Protein AF-M5U749-F1 (afdb_monomer)

Solvent-accessible surface area (backbone atoms only — not comparable to full-atom values): 9219 Å² total; per-residue (Å²): 140,60,68,69,58,54,52,49,47,54,60,32,38,41,70,90,40,68,67,60,48,49,51,49,25,51,52,34,41,76,72,30,24,41,26,90,77,41,44,59,33,63,37,38,69,20,28,34,32,87,98,60,47,38,35,30,32,38,33,34,35,42,29,37,60,34,78,84,53,77,71,76,85,77,83,82,85,84,81,84,90,79,92,82,87,85,83,88,79,76,90,73,75,74,81,78,63,81,80,78,81,87,50,72,46,66,33,32,32,41,37,42,39,31,66,86,74,74,41,77,48,74,50,76,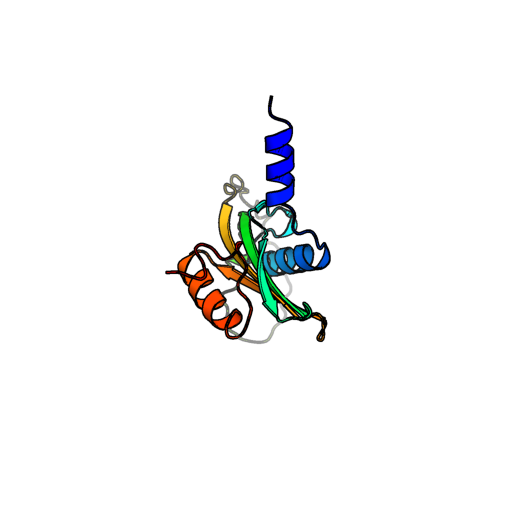28,82,43,66,68,62,44,33,57,53,45,51,66,72,39,63,96,36,50,72,40,85,63,24,70,85,52,77,72,128

Mean predicted aligned error: 11.36 Å

Radius of gyration: 21.71 Å; Cα contacts (8 Å, |Δi|>4): 219; chains: 1; bounding box: 68×42×46 Å

Organism: NCBI:txid1263870

Sequence (154 aa):
MNWWQQLRKKWDDWCGDREMEMSIRSHLTQNGYFGHTAKFEAVRLVAVQRPGWLQIFRFEVTARVNPASSSTAGTDSSSAGTDNMIANAEHSEHDHGPDPEAEYHRLYGLVREDHRQNRSNVRVFQSESQRLELFQRWSDGLICLRGAKGLANS

pLDDT: mean 80.88, std 17.86, range [44.75, 97.19]

Secondary structure (DSSP, 8-state):
--HHHHHHHHHHH--S-HHHHHHHHHHHHHTTB-GGGPEEEEEEEEEEETTTTEEEEEEEEEEEB-GGGTT-S-----------------------PPPPP--EEEEEEEEEEETTTTEEEEEEESSHHHHHHHHHHHHTTSEE-GGGTTTS--

Structure (mmCIF, N/CA/C/O backbone):
data_AF-M5U749-F1
#
_entry.id   AF-M5U749-F1
#
loop_
_atom_site.group_PDB
_atom_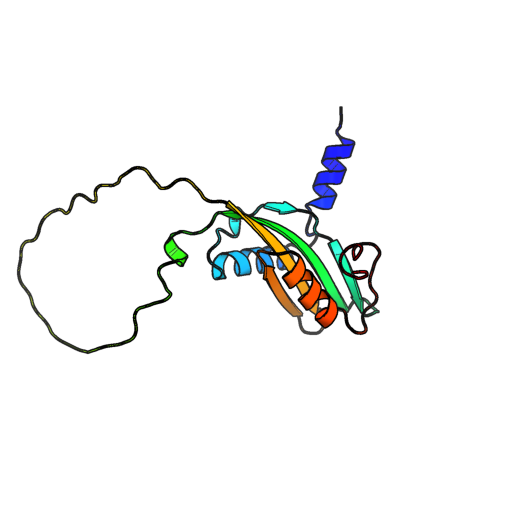site.id
_atom_site.type_symbol
_atom_site.label_atom_id
_atom_site.label_alt_id
_atom_site.label_comp_id
_atom_site.label_asym_id
_atom_site.label_entity_id
_atom_site.label_seq_id
_atom_site.pdbx_PDB_ins_code
_atom_site.Cartn_x
_atom_site.Cartn_y
_atom_site.Cartn_z
_atom_site.occupancy
_atom_site.B_iso_or_equiv
_atom_site.auth_seq_id
_atom_site.auth_comp_id
_atom_site.auth_asym_id
_atom_site.auth_atom_id
_atom_site.pdbx_PDB_model_num
ATOM 1 N N . MET A 1 1 ? -12.506 21.556 -19.618 1.00 55.12 1 MET A N 1
ATOM 2 C CA . MET A 1 1 ? -13.344 20.561 -18.906 1.00 55.12 1 MET A CA 1
ATOM 3 C C . MET A 1 1 ? -12.506 19.296 -18.721 1.00 55.12 1 MET A C 1
ATOM 5 O O . MET A 1 1 ? -12.149 18.713 -19.725 1.00 55.12 1 MET A O 1
ATOM 9 N N . ASN A 1 2 ? -11.969 18.908 -17.558 1.00 55.53 2 ASN A N 1
ATOM 10 C CA . ASN A 1 2 ? -12.652 18.526 -16.316 1.00 55.53 2 ASN A CA 1
ATOM 11 C C . ASN A 1 2 ? -11.713 18.674 -15.093 1.00 55.53 2 ASN A C 1
ATOM 13 O O . ASN A 1 2 ? -11.138 17.700 -14.607 1.00 55.53 2 ASN A O 1
ATOM 17 N N . TRP A 1 3 ? -11.569 19.889 -14.565 1.00 58.16 3 TRP A N 1
ATOM 18 C CA . TRP A 1 3 ? -10.741 20.176 -13.380 1.00 58.16 3 TRP A CA 1
ATOM 19 C C . TRP A 1 3 ? -11.153 19.360 -12.134 1.00 58.16 3 TRP A C 1
ATOM 21 O O . TRP A 1 3 ? -10.307 18.859 -11.399 1.00 58.16 3 TRP A O 1
ATOM 31 N N . TRP A 1 4 ? -12.453 19.106 -11.963 1.00 64.81 4 TRP A N 1
ATOM 32 C CA . TRP A 1 4 ? -12.997 18.273 -10.882 1.00 64.81 4 TRP A CA 1
ATOM 33 C C . TRP A 1 4 ? -12.586 16.796 -10.964 1.00 64.81 4 TRP A C 1
ATOM 35 O O . TRP A 1 4 ? -12.398 16.152 -9.936 1.00 64.81 4 TRP A O 1
ATOM 45 N N . GLN A 1 5 ? -12.400 16.252 -12.172 1.00 69.06 5 GLN A N 1
ATOM 46 C CA . GLN A 1 5 ? -11.908 14.880 -12.343 1.00 69.06 5 GLN A CA 1
ATOM 47 C C . GLN A 1 5 ? -10.418 14.784 -12.004 1.00 69.06 5 GLN A C 1
ATOM 49 O O . GLN A 1 5 ? -9.993 13.802 -11.404 1.00 69.06 5 GLN A O 1
ATOM 54 N N . GLN A 1 6 ? -9.640 15.824 -12.317 1.00 65.50 6 GLN A N 1
ATOM 55 C CA . GLN A 1 6 ? -8.222 15.904 -11.955 1.00 65.50 6 GLN A CA 1
ATOM 56 C C . GLN A 1 6 ? -8.022 16.053 -10.442 1.00 65.50 6 GLN A C 1
ATOM 58 O O . GLN A 1 6 ? -7.130 15.421 -9.884 1.00 65.50 6 GLN A O 1
ATOM 63 N N . LEU A 1 7 ? -8.867 16.840 -9.766 1.00 63.81 7 LEU A N 1
ATOM 64 C CA . LEU A 1 7 ? -8.863 16.958 -8.304 1.00 63.81 7 LEU A CA 1
ATOM 65 C C . LEU A 1 7 ? -9.232 15.642 -7.620 1.00 63.81 7 LEU A C 1
ATOM 67 O O . LEU A 1 7 ? -8.566 15.239 -6.672 1.00 63.81 7 LEU A O 1
ATOM 71 N N . ARG A 1 8 ? -10.260 14.955 -8.130 1.00 63.44 8 ARG A N 1
ATOM 72 C CA . ARG A 1 8 ? -10.671 13.644 -7.625 1.00 63.44 8 ARG A CA 1
ATOM 73 C C . ARG A 1 8 ? -9.572 12.605 -7.830 1.00 63.44 8 ARG A C 1
ATOM 75 O O . ARG A 1 8 ? -9.222 11.922 -6.884 1.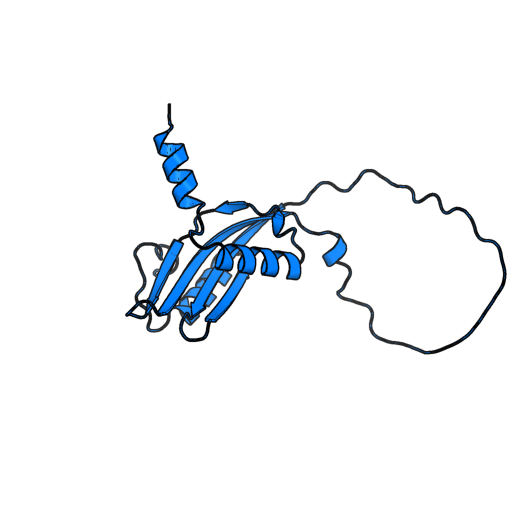00 63.44 8 ARG A O 1
ATOM 82 N N . LYS A 1 9 ? -8.946 12.570 -9.010 1.00 62.78 9 LYS A N 1
ATOM 83 C CA . LYS A 1 9 ? -7.798 11.698 -9.281 1.00 62.78 9 LYS A CA 1
ATOM 84 C C . LYS A 1 9 ? -6.618 11.994 -8.347 1.00 62.78 9 LYS A C 1
ATOM 86 O O . LYS A 1 9 ? -6.103 11.081 -7.722 1.00 62.78 9 LYS A O 1
ATOM 91 N N . LYS A 1 10 ? -6.275 13.269 -8.133 1.00 60.00 10 LYS A N 1
ATOM 92 C CA . LYS A 1 10 ? -5.256 13.658 -7.142 1.00 60.00 10 LYS A CA 1
ATOM 93 C C . LYS A 1 10 ? -5.589 13.193 -5.723 1.00 60.00 10 LYS A C 1
ATOM 95 O O . LYS A 1 10 ? -4.683 12.810 -5.005 1.00 60.00 10 LYS A O 1
ATOM 100 N N . TRP A 1 11 ? -6.857 13.219 -5.320 1.00 59.88 11 TRP A N 1
ATOM 101 C CA . TRP A 1 11 ? -7.313 12.696 -4.025 1.00 59.88 11 TRP A CA 1
ATOM 102 C C . TRP A 1 11 ? -7.341 11.162 -3.952 1.00 59.88 11 TRP A C 1
ATOM 104 O O . TRP A 1 11 ? -7.294 10.587 -2.865 1.00 59.88 11 TRP A O 1
ATOM 114 N N . ASP A 1 12 ? -7.453 10.487 -5.091 1.00 62.94 12 ASP A N 1
ATOM 115 C CA . ASP A 1 12 ? -7.419 9.028 -5.201 1.00 62.94 12 ASP A CA 1
ATOM 116 C C . ASP A 1 12 ? -5.975 8.495 -5.177 1.00 62.94 12 ASP A C 1
ATOM 118 O O . ASP A 1 12 ? -5.730 7.423 -4.623 1.00 62.94 12 ASP A O 1
ATOM 122 N N . ASP A 1 13 ? -5.032 9.282 -5.700 1.00 66.44 13 ASP A N 1
ATOM 123 C CA . ASP A 1 13 ? -3.600 8.969 -5.784 1.00 66.44 13 ASP A CA 1
ATOM 124 C C . ASP A 1 13 ? -2.815 9.425 -4.533 1.00 66.44 13 ASP A C 1
ATOM 126 O O . ASP A 1 13 ? -1.642 9.092 -4.363 1.00 66.44 13 ASP A O 1
ATOM 130 N N . TRP A 1 14 ? -3.436 10.210 -3.646 1.00 69.00 14 TRP A N 1
ATOM 131 C CA . TRP A 1 14 ? -2.752 10.802 -2.496 1.00 69.00 14 TRP A CA 1
ATOM 132 C C . TRP A 1 14 ? -2.702 9.857 -1.290 1.00 69.00 14 TRP A C 1
ATOM 134 O O . TRP A 1 14 ? -3.725 9.481 -0.723 1.00 69.00 14 TRP A O 1
ATOM 144 N N . CYS A 1 15 ? -1.479 9.539 -0.859 1.00 64.38 15 CYS A N 1
ATOM 145 C CA . CYS A 1 15 ? -1.180 8.737 0.329 1.00 64.38 15 CYS A CA 1
ATOM 146 C C . CYS A 1 15 ? -1.472 9.479 1.653 1.00 64.38 15 CYS A C 1
ATOM 148 O O . CYS A 1 15 ? -1.623 8.845 2.692 1.00 64.38 15 CYS A O 1
ATOM 150 N N . GLY A 1 16 ? -1.566 10.819 1.633 1.00 64.62 16 GLY A N 1
ATOM 151 C CA . GLY A 1 16 ? -1.812 11.667 2.813 1.00 64.62 16 GLY A CA 1
ATOM 152 C C . GLY A 1 16 ? -0.630 11.781 3.785 1.00 64.62 16 GLY A C 1
ATOM 153 O O . GLY A 1 16 ? -0.423 12.844 4.364 1.00 64.62 16 GLY A O 1
ATOM 154 N N . ASP A 1 17 ? 0.170 10.721 3.903 1.00 82.31 17 ASP A N 1
ATOM 155 C CA . ASP A 1 17 ? 1.279 10.574 4.840 1.00 82.31 17 ASP A CA 1
ATOM 156 C C . ASP A 1 17 ? 2.600 10.303 4.096 1.00 82.31 17 ASP A C 1
ATOM 158 O O . ASP A 1 17 ? 2.738 9.335 3.340 1.00 82.31 17 ASP A O 1
ATOM 162 N N . ARG A 1 18 ? 3.582 11.188 4.311 1.00 85.50 18 ARG A N 1
ATOM 163 C CA . ARG A 1 18 ? 4.910 11.102 3.694 1.00 85.50 18 ARG A CA 1
ATOM 164 C C . ARG A 1 18 ? 5.722 9.933 4.247 1.00 85.50 18 ARG A C 1
ATOM 166 O O . ARG A 1 18 ? 6.511 9.362 3.499 1.00 85.50 18 ARG A O 1
ATOM 173 N N . GLU A 1 19 ? 5.564 9.585 5.519 1.00 88.19 19 GLU A N 1
ATOM 174 C CA . GLU A 1 19 ? 6.306 8.480 6.130 1.00 88.19 19 GLU A CA 1
ATOM 175 C C . GLU A 1 19 ? 5.834 7.144 5.559 1.00 88.19 19 GLU A C 1
ATOM 177 O O . GLU A 1 19 ? 6.662 6.344 5.118 1.00 88.19 19 GLU A O 1
ATOM 182 N N . MET A 1 20 ? 4.516 6.959 5.444 1.00 89.81 20 MET A N 1
ATOM 183 C CA . MET A 1 20 ? 3.927 5.801 4.765 1.00 89.81 20 MET A CA 1
ATOM 184 C C . MET A 1 20 ? 4.348 5.734 3.292 1.00 89.81 20 MET A C 1
ATOM 186 O O . MET A 1 20 ? 4.741 4.679 2.802 1.00 89.81 20 MET A O 1
ATOM 190 N N . GLU A 1 21 ? 4.318 6.852 2.560 1.00 92.12 21 GLU A N 1
ATOM 191 C CA . GLU A 1 21 ? 4.786 6.849 1.169 1.00 92.12 21 GLU A CA 1
ATOM 192 C C . GLU A 1 21 ? 6.257 6.412 1.074 1.00 92.12 21 GLU A C 1
ATOM 194 O O . GLU A 1 21 ? 6.607 5.558 0.256 1.00 92.12 21 GLU A O 1
ATOM 199 N N . MET A 1 22 ? 7.124 6.950 1.934 1.00 92.38 22 MET A N 1
ATOM 200 C CA . MET A 1 22 ? 8.540 6.586 1.969 1.00 92.38 22 MET A CA 1
ATOM 201 C C . MET A 1 22 ? 8.757 5.122 2.364 1.00 92.38 22 MET A C 1
ATOM 203 O O . MET A 1 22 ? 9.637 4.476 1.790 1.00 92.38 22 MET A O 1
ATOM 207 N N . SER A 1 23 ? 7.954 4.575 3.283 1.00 93.31 23 SER A N 1
ATOM 208 C CA . SER A 1 23 ? 8.032 3.162 3.667 1.00 93.31 23 SER A CA 1
ATOM 209 C C 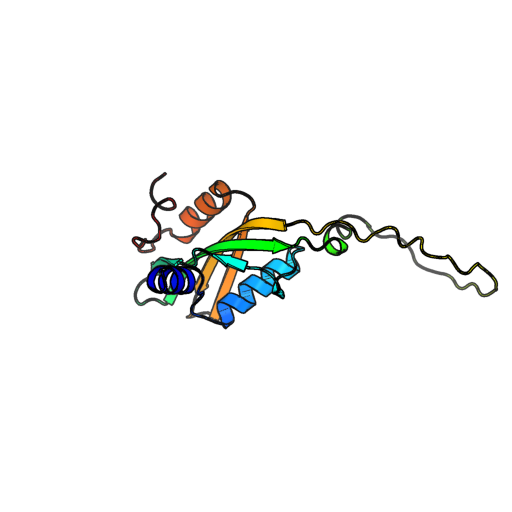. SER A 1 23 ? 7.668 2.254 2.491 1.00 93.31 23 SER A C 1
ATOM 211 O O . SER A 1 23 ? 8.398 1.302 2.204 1.00 93.31 23 SER A O 1
ATOM 213 N N . ILE A 1 24 ? 6.625 2.601 1.728 1.00 94.19 24 ILE A N 1
ATOM 214 C CA . ILE A 1 24 ? 6.238 1.853 0.528 1.00 94.19 24 ILE A CA 1
ATOM 215 C C . ILE A 1 24 ? 7.319 1.946 -0.550 1.00 94.19 24 ILE A C 1
ATOM 217 O O . ILE A 1 24 ? 7.702 0.927 -1.125 1.00 94.19 24 ILE A O 1
ATOM 221 N N . ARG A 1 25 ? 7.850 3.145 -0.823 1.00 95.44 25 ARG A N 1
ATOM 222 C CA . ARG A 1 25 ? 8.923 3.328 -1.816 1.00 95.44 25 ARG A CA 1
ATOM 223 C C . ARG A 1 25 ? 10.180 2.545 -1.438 1.00 95.44 25 ARG A C 1
ATOM 225 O O . ARG A 1 25 ? 10.753 1.882 -2.296 1.00 95.44 25 ARG A O 1
ATOM 232 N N . SER A 1 26 ? 10.577 2.576 -0.167 1.00 95.31 26 SER A N 1
ATOM 233 C CA . SER A 1 26 ? 11.704 1.790 0.347 1.00 95.31 26 SER A CA 1
ATOM 234 C C . SER A 1 26 ? 11.462 0.287 0.171 1.00 95.31 26 SER A C 1
ATOM 236 O O . SER A 1 26 ? 12.324 -0.423 -0.346 1.00 95.31 26 SER A O 1
ATOM 238 N N . HIS A 1 27 ? 10.255 -0.186 0.497 1.00 95.38 27 HIS A N 1
ATOM 239 C CA . HIS A 1 27 ? 9.873 -1.584 0.310 1.00 95.38 27 HIS A CA 1
ATOM 240 C C . HIS A 1 27 ? 9.907 -2.010 -1.165 1.00 95.38 27 HIS A C 1
ATOM 242 O O . HIS A 1 27 ? 10.373 -3.100 -1.479 1.00 95.38 27 HIS A O 1
ATOM 248 N N . LEU A 1 28 ? 9.463 -1.159 -2.093 1.00 95.62 28 LEU A N 1
ATOM 249 C CA . LEU A 1 28 ? 9.568 -1.428 -3.531 1.00 95.62 28 LEU A CA 1
ATOM 250 C C . LEU A 1 28 ? 11.029 -1.556 -3.978 1.00 95.62 28 LEU A C 1
ATOM 252 O O . LEU A 1 28 ? 11.364 -2.507 -4.679 1.00 95.62 28 LEU A O 1
ATOM 256 N N . THR A 1 29 ? 11.902 -0.656 -3.519 1.00 95.38 29 THR A N 1
ATOM 257 C CA . THR A 1 29 ? 13.344 -0.716 -3.802 1.00 95.38 29 THR A CA 1
ATOM 258 C C . THR A 1 29 ? 13.982 -2.010 -3.308 1.00 95.38 29 THR A C 1
ATOM 260 O O . THR A 1 29 ? 14.737 -2.640 -4.044 1.00 95.38 29 THR A O 1
ATOM 263 N N . GLN A 1 30 ? 13.633 -2.451 -2.100 1.00 93.88 30 GLN A N 1
ATOM 264 C CA . GLN A 1 30 ? 14.122 -3.713 -1.535 1.00 93.88 30 GLN A CA 1
ATOM 265 C C . GLN A 1 30 ? 13.651 -4.947 -2.319 1.00 93.88 30 GLN A C 1
ATOM 267 O O . GLN A 1 30 ? 14.360 -5.945 -2.359 1.00 93.88 30 GLN A O 1
ATOM 272 N N . ASN A 1 31 ? 12.482 -4.874 -2.963 1.00 93.69 31 ASN A N 1
ATOM 273 C CA . ASN A 1 31 ? 11.909 -5.965 -3.758 1.00 93.69 31 ASN A CA 1
ATOM 274 C C . ASN A 1 31 ? 12.206 -5.844 -5.261 1.00 93.69 31 ASN A C 1
ATOM 276 O O . ASN A 1 31 ? 11.491 -6.421 -6.078 1.00 93.69 31 ASN A O 1
ATOM 280 N N . GLY A 1 32 ? 13.232 -5.079 -5.634 1.00 94.19 32 GLY A N 1
ATOM 281 C CA . GLY A 1 32 ? 13.709 -5.048 -7.011 1.00 94.19 32 GLY A CA 1
ATOM 282 C C . GLY A 1 32 ? 12.957 -4.116 -7.954 1.00 94.19 32 GLY A C 1
ATOM 283 O O . GLY A 1 32 ? 12.971 -4.312 -9.166 1.00 94.19 32 GLY A O 1
ATOM 284 N N . TYR A 1 33 ? 12.326 -3.071 -7.422 1.00 95.50 33 TYR A N 1
ATOM 285 C CA . TYR A 1 33 ? 11.679 -2.027 -8.215 1.00 95.50 33 TYR A CA 1
ATOM 286 C C . TYR A 1 33 ? 12.344 -0.669 -8.005 1.00 95.50 33 TYR A C 1
ATOM 288 O O . TYR A 1 33 ? 12.946 -0.400 -6.974 1.00 95.50 33 TYR A O 1
ATOM 296 N N . PHE A 1 34 ? 12.183 0.259 -8.941 1.00 94.38 34 PHE A N 1
ATOM 297 C CA . PHE A 1 34 ? 12.567 1.652 -8.712 1.00 94.38 34 PHE A CA 1
ATOM 298 C C . PHE A 1 34 ? 11.504 2.373 -7.868 1.00 94.38 34 PHE A C 1
ATOM 300 O O . PHE A 1 34 ? 10.596 3.018 -8.394 1.00 94.38 34 PHE A O 1
ATOM 307 N N . GLY A 1 35 ? 11.618 2.292 -6.538 1.00 93.19 35 GLY A N 1
ATOM 308 C CA . GLY A 1 35 ? 10.638 2.867 -5.610 1.00 93.19 35 GLY A CA 1
ATOM 309 C C . GLY A 1 35 ? 10.426 4.379 -5.763 1.00 93.19 35 GLY A C 1
ATOM 310 O O . GLY A 1 35 ? 9.307 4.865 -5.616 1.00 93.19 35 GLY A O 1
ATOM 311 N N . HIS A 1 36 ? 11.460 5.145 -6.125 1.00 91.94 36 HIS A N 1
ATOM 312 C CA . HIS A 1 36 ? 11.360 6.604 -6.295 1.00 91.94 36 HIS A CA 1
ATOM 313 C C . HIS A 1 36 ? 10.510 7.046 -7.493 1.00 91.94 36 HIS A C 1
ATOM 315 O O . HIS A 1 36 ? 9.921 8.122 -7.450 1.00 91.94 36 HIS A O 1
ATOM 321 N N . THR A 1 37 ? 10.419 6.231 -8.544 1.00 92.94 37 THR A N 1
ATOM 322 C CA . THR A 1 37 ? 9.654 6.553 -9.763 1.00 92.94 37 THR A CA 1
ATOM 323 C C . THR A 1 37 ? 8.285 5.877 -9.795 1.00 92.94 37 THR A C 1
ATOM 325 O O . THR A 1 37 ? 7.520 6.066 -10.742 1.00 92.94 37 THR A O 1
ATOM 328 N N . ALA A 1 38 ? 7.960 5.111 -8.752 1.00 94.19 38 ALA A N 1
ATOM 329 C CA . ALA A 1 38 ? 6.697 4.412 -8.623 1.00 94.19 38 ALA A CA 1
ATOM 330 C C . ALA A 1 38 ? 5.512 5.393 -8.564 1.00 94.19 38 ALA A C 1
ATOM 332 O O . ALA A 1 38 ? 5.570 6.422 -7.875 1.00 94.19 38 ALA A O 1
ATOM 333 N N . LYS A 1 39 ? 4.445 5.056 -9.295 1.00 93.31 39 LYS A N 1
ATOM 334 C CA . LYS A 1 39 ? 3.195 5.821 -9.370 1.00 93.31 39 LYS A CA 1
ATOM 335 C C . LYS A 1 39 ? 2.126 5.130 -8.536 1.00 93.31 39 LYS A C 1
ATOM 337 O O . LYS A 1 39 ? 1.764 3.998 -8.847 1.00 93.31 39 LYS A O 1
ATOM 342 N N . PHE A 1 40 ? 1.655 5.811 -7.498 1.00 92.38 40 PHE A N 1
ATOM 343 C CA . PHE A 1 40 ? 0.623 5.311 -6.596 1.00 92.38 40 PHE A CA 1
ATOM 344 C C . PHE A 1 40 ? -0.769 5.666 -7.093 1.00 92.38 40 PHE A C 1
ATOM 346 O O . PHE A 1 40 ? -0.995 6.771 -7.578 1.00 92.38 40 PHE A O 1
ATOM 353 N N . GLU A 1 41 ? -1.687 4.725 -6.925 1.00 91.69 41 GLU A N 1
ATOM 354 C CA . GLU A 1 41 ? -3.091 4.861 -7.278 1.00 91.69 41 GLU A CA 1
ATOM 355 C C . GLU A 1 41 ? -3.956 4.218 -6.187 1.00 91.69 41 GLU A C 1
ATOM 357 O O . GLU A 1 41 ? -3.524 3.321 -5.454 1.00 91.69 41 GLU A O 1
ATOM 362 N N . ALA A 1 42 ? -5.207 4.669 -6.089 1.00 88.62 42 ALA A N 1
ATOM 363 C CA . ALA A 1 42 ? -6.235 4.073 -5.234 1.00 88.62 42 ALA A CA 1
ATOM 364 C C . ALA A 1 42 ? -5.821 3.890 -3.757 1.00 88.62 42 ALA A C 1
ATOM 366 O O . ALA A 1 42 ? -6.230 2.914 -3.113 1.00 88.62 42 ALA A O 1
ATOM 367 N N . VAL A 1 43 ? -5.055 4.836 -3.199 1.00 91.44 43 VAL A N 1
ATOM 368 C CA . VAL A 1 43 ? -4.615 4.773 -1.800 1.00 91.44 43 VAL A CA 1
ATOM 369 C C . VAL A 1 43 ? -5.798 5.070 -0.881 1.00 91.44 43 VAL A C 1
ATOM 371 O O . VAL A 1 43 ? -6.433 6.129 -0.955 1.00 91.44 43 VAL A O 1
ATOM 374 N N . ARG A 1 44 ? -6.172 4.091 -0.049 1.00 91.38 44 ARG A N 1
ATOM 375 C CA . ARG A 1 44 ? -7.402 4.144 0.754 1.00 91.38 44 ARG A CA 1
ATOM 376 C C . ARG A 1 44 ? -7.251 3.454 2.094 1.00 91.38 44 ARG A C 1
ATOM 378 O O . ARG A 1 44 ? -6.847 2.298 2.138 1.00 91.38 44 ARG A O 1
ATOM 385 N N . LEU A 1 45 ? -7.716 4.114 3.153 1.00 92.94 45 LEU A N 1
ATOM 386 C CA . LEU A 1 45 ? -7.978 3.470 4.438 1.00 92.94 45 LEU A CA 1
ATOM 387 C C . LEU A 1 45 ? -9.156 2.496 4.286 1.00 92.94 45 LEU A C 1
ATOM 389 O O . LEU A 1 45 ? -10.253 2.883 3.869 1.00 92.94 45 LEU A O 1
ATOM 393 N N . VAL A 1 46 ? -8.923 1.228 4.610 1.00 95.00 46 VAL A N 1
ATOM 394 C CA . VAL A 1 46 ? -9.883 0.136 4.400 1.00 95.00 46 VAL A CA 1
ATOM 395 C C . VAL A 1 46 ? -10.290 -0.569 5.681 1.00 95.00 46 VAL A C 1
ATOM 397 O O . VAL A 1 46 ? -11.414 -1.054 5.746 1.00 95.00 46 VAL A O 1
ATOM 400 N N . ALA A 1 47 ? -9.456 -0.572 6.716 1.00 95.50 47 ALA A N 1
ATOM 401 C CA . ALA A 1 47 ? -9.848 -1.075 8.027 1.00 95.50 47 ALA A CA 1
ATOM 402 C C . ALA A 1 47 ? -9.157 -0.297 9.147 1.00 95.50 47 ALA A C 1
ATOM 404 O O . ALA A 1 47 ? -8.074 0.255 8.955 1.00 95.50 47 ALA A O 1
ATOM 405 N N . VAL A 1 48 ? -9.798 -0.236 10.314 1.00 95.50 48 VAL A N 1
ATOM 406 C CA . VAL A 1 48 ? -9.286 0.505 11.470 1.00 95.50 48 VAL A CA 1
ATOM 407 C C . VAL A 1 48 ? -9.712 -0.137 12.790 1.00 95.50 48 VAL A C 1
ATOM 409 O O . VAL A 1 48 ? -10.835 -0.622 12.926 1.00 95.50 48 VAL A O 1
ATOM 412 N N . GLN A 1 49 ? -8.840 -0.092 13.794 1.00 94.94 49 GLN A N 1
ATOM 413 C CA . GLN A 1 49 ? -9.190 -0.360 15.188 1.00 94.94 49 GLN A CA 1
ATOM 414 C C . GLN A 1 49 ? -9.431 0.961 15.921 1.00 94.94 49 GLN A C 1
ATOM 416 O O . GLN A 1 49 ? -8.558 1.828 15.941 1.00 94.94 49 GLN A O 1
ATOM 421 N N . ARG A 1 50 ? -10.590 1.125 16.569 1.00 89.06 50 ARG A N 1
ATOM 422 C CA . ARG A 1 50 ? -10.876 2.314 17.394 1.00 89.06 50 ARG A CA 1
ATOM 423 C C . ARG A 1 50 ? -9.937 2.355 18.612 1.00 89.06 50 ARG A C 1
ATOM 425 O O . ARG A 1 50 ? -9.692 1.306 19.203 1.00 89.06 50 ARG A O 1
ATOM 432 N N . PRO A 1 51 ? -9.425 3.535 19.008 1.00 86.94 51 PRO A N 1
ATOM 433 C CA . PRO A 1 51 ? -9.739 4.884 18.515 1.00 86.94 51 PRO A CA 1
ATOM 434 C C . PRO A 1 51 ? -9.037 5.326 17.210 1.00 86.94 51 PRO A C 1
ATOM 436 O O . PRO A 1 51 ? -9.263 6.451 16.785 1.00 86.94 51 PRO A O 1
ATOM 439 N N . GLY A 1 52 ? -8.246 4.479 16.547 1.00 86.56 52 GLY A N 1
ATOM 440 C CA . GLY A 1 52 ? -7.567 4.797 15.277 1.00 86.56 52 GLY A CA 1
ATOM 441 C C . GLY A 1 52 ? -6.098 4.375 15.216 1.00 86.56 52 GLY A C 1
ATOM 442 O O . GLY A 1 52 ? -5.395 4.766 14.293 1.00 86.56 52 GLY A O 1
ATOM 443 N N . TRP A 1 53 ? -5.621 3.627 16.211 1.00 91.69 53 TRP A N 1
ATOM 444 C CA . TRP A 1 53 ? -4.203 3.306 16.381 1.00 91.69 53 TRP A CA 1
ATOM 445 C C . TRP A 1 53 ? -3.671 2.254 15.420 1.00 91.69 53 TRP A C 1
ATOM 447 O O . TRP A 1 53 ? -2.494 2.295 15.084 1.00 91.69 53 TRP A O 1
ATOM 457 N N . LEU A 1 54 ? -4.539 1.333 15.005 1.00 95.12 54 LEU A N 1
ATOM 458 C CA . LEU A 1 54 ? -4.227 0.335 14.000 1.00 95.12 54 LEU A CA 1
ATOM 459 C C . LEU A 1 54 ? -5.039 0.644 12.750 1.00 95.12 54 LEU A C 1
ATOM 461 O O . LEU A 1 54 ? -6.271 0.663 12.808 1.00 95.12 54 LEU A O 1
ATOM 465 N N . GLN A 1 55 ? -4.354 0.891 11.644 1.00 95.25 55 GLN A N 1
ATOM 466 C CA . GLN A 1 55 ? -4.957 1.259 10.371 1.00 95.25 55 GLN A CA 1
ATOM 467 C C . GLN A 1 55 ? -4.436 0.349 9.268 1.00 95.25 55 GLN A C 1
ATOM 469 O O . GLN A 1 55 ? -3.269 -0.034 9.264 1.00 95.25 55 GLN A O 1
ATOM 474 N N . ILE A 1 56 ? -5.311 -0.005 8.331 1.00 95.94 56 ILE A N 1
ATOM 475 C CA . ILE A 1 56 ? -4.942 -0.757 7.136 1.00 95.94 56 ILE A CA 1
ATOM 476 C C . ILE A 1 56 ? -5.300 0.069 5.919 1.00 95.94 56 ILE A C 1
ATOM 478 O O . ILE A 1 56 ? -6.468 0.417 5.722 1.00 95.94 56 ILE A O 1
ATOM 482 N N . PHE A 1 57 ? -4.304 0.319 5.082 1.00 95.06 57 PHE A N 1
ATOM 483 C CA . PHE A 1 57 ? -4.457 0.970 3.796 1.00 95.06 57 PHE A CA 1
ATOM 484 C C . PHE A 1 57 ? -4.291 -0.047 2.679 1.00 95.06 57 PHE A C 1
ATOM 486 O O . PHE A 1 57 ? -3.418 -0.911 2.739 1.00 95.06 57 PHE A O 1
ATOM 493 N N . ARG A 1 58 ? -5.102 0.083 1.631 1.00 94.62 58 ARG A N 1
ATOM 494 C CA . ARG A 1 58 ? -4.821 -0.536 0.335 1.00 94.62 58 ARG A CA 1
ATOM 495 C C . ARG A 1 58 ? -4.239 0.505 -0.600 1.00 94.62 58 ARG A C 1
ATOM 497 O O . ARG A 1 58 ? -4.587 1.681 -0.499 1.00 94.62 58 ARG A O 1
ATOM 504 N N . PHE A 1 59 ? -3.433 0.045 -1.538 1.00 94.75 59 PHE A N 1
ATOM 505 C CA . PHE A 1 59 ? -2.974 0.853 -2.655 1.00 94.75 59 PHE A CA 1
ATOM 506 C C . PHE A 1 59 ? -2.741 -0.023 -3.882 1.00 94.75 59 PHE A C 1
ATOM 508 O O . PHE A 1 59 ? -2.685 -1.256 -3.803 1.00 94.75 59 PHE A O 1
ATOM 515 N N . GLU A 1 60 ? -2.613 0.632 -5.022 1.00 95.31 60 GLU A N 1
ATOM 516 C CA . GLU A 1 60 ? -2.080 0.069 -6.251 1.00 95.31 60 GLU A CA 1
ATOM 517 C C . GLU A 1 60 ? -0.863 0.889 -6.653 1.00 95.31 60 GLU A C 1
ATOM 519 O O . GLU A 1 60 ? -0.761 2.079 -6.342 1.00 95.31 60 GLU A O 1
ATOM 524 N N . VAL A 1 61 ? 0.105 0.242 -7.289 1.00 95.81 61 VAL A N 1
ATOM 525 C CA . VAL A 1 61 ? 1.319 0.927 -7.713 1.00 95.81 61 VAL A CA 1
ATOM 526 C C . VAL A 1 61 ? 1.800 0.390 -9.045 1.00 95.81 61 VAL A C 1
ATOM 528 O O . VAL A 1 61 ? 1.877 -0.818 -9.252 1.00 95.81 61 VAL A O 1
ATOM 531 N N . THR A 1 62 ? 2.138 1.300 -9.952 1.00 96.69 62 THR A N 1
ATOM 532 C CA . THR A 1 62 ? 2.887 0.964 -11.163 1.00 96.69 62 THR A CA 1
ATOM 533 C C . THR A 1 62 ? 4.348 1.307 -10.923 1.00 96.69 62 THR A C 1
ATOM 535 O O . THR A 1 62 ? 4.679 2.473 -10.679 1.00 96.69 62 THR A O 1
ATOM 538 N N . ALA A 1 63 ? 5.218 0.302 -10.962 1.00 96.50 63 ALA A N 1
ATOM 539 C CA . ALA A 1 63 ? 6.634 0.449 -10.651 1.00 96.50 63 ALA A CA 1
ATOM 540 C C . ALA A 1 63 ? 7.508 -0.153 -11.755 1.00 96.50 63 ALA A C 1
ATOM 542 O O . ALA A 1 63 ? 7.179 -1.191 -12.327 1.00 96.50 63 ALA A O 1
ATOM 543 N N . ARG A 1 64 ? 8.628 0.512 -12.048 1.00 95.25 64 ARG A N 1
ATOM 544 C CA . ARG A 1 64 ? 9.625 0.021 -13.004 1.00 95.25 64 ARG A CA 1
ATOM 545 C C . ARG A 1 64 ? 10.462 -1.077 -12.352 1.00 95.25 64 ARG A C 1
ATOM 547 O O . ARG A 1 64 ? 10.894 -0.897 -11.211 1.00 95.25 64 ARG A O 1
ATOM 554 N N . VAL A 1 65 ? 10.713 -2.164 -13.072 1.00 94.50 65 VAL A N 1
ATOM 555 C CA . VAL A 1 65 ? 11.592 -3.255 -12.631 1.00 94.50 65 VAL A CA 1
ATOM 556 C C . VAL A 1 65 ? 13.041 -2.770 -12.608 1.00 94.50 65 VAL A C 1
ATOM 558 O O . VAL A 1 65 ? 13.482 -2.068 -13.520 1.00 94.50 65 VAL A O 1
ATOM 561 N N . ASN A 1 66 ? 13.779 -3.113 -11.553 1.00 92.12 66 ASN A N 1
ATOM 562 C CA . ASN A 1 66 ? 15.213 -2.879 -11.461 1.00 92.12 66 ASN A CA 1
ATOM 563 C C . ASN A 1 66 ? 15.973 -4.123 -11.956 1.00 92.12 66 ASN A C 1
ATOM 565 O O . ASN A 1 66 ? 16.085 -5.092 -11.198 1.00 92.12 66 ASN A O 1
ATOM 569 N N . PRO A 1 67 ? 16.544 -4.109 -13.174 1.00 84.12 67 PRO A N 1
ATOM 570 C CA . PRO A 1 67 ? 17.228 -5.277 -13.733 1.00 84.12 67 PRO A CA 1
ATOM 571 C C . PRO A 1 67 ? 18.465 -5.701 -12.921 1.00 84.12 67 PRO A C 1
ATOM 573 O O . PRO A 1 67 ? 18.854 -6.862 -12.955 1.00 84.12 67 PRO A O 1
ATOM 576 N N . ALA A 1 68 ? 19.055 -4.801 -12.124 1.00 80.31 68 ALA A N 1
ATOM 577 C CA . ALA A 1 68 ? 20.188 -5.133 -11.255 1.00 80.31 68 ALA A CA 1
ATOM 578 C C . ALA A 1 68 ? 19.796 -5.985 -10.031 1.00 80.31 68 ALA A C 1
ATOM 580 O O . ALA A 1 68 ? 20.660 -6.517 -9.339 1.00 80.31 68 ALA A O 1
ATOM 581 N N . SER A 1 69 ? 18.499 -6.094 -9.727 1.00 73.12 69 SER A N 1
ATOM 582 C CA . SER A 1 69 ? 18.008 -6.840 -8.562 1.00 73.12 69 SER A CA 1
ATOM 583 C C . SER A 1 69 ? 17.676 -8.306 -8.857 1.00 73.12 69 SER A C 1
ATOM 585 O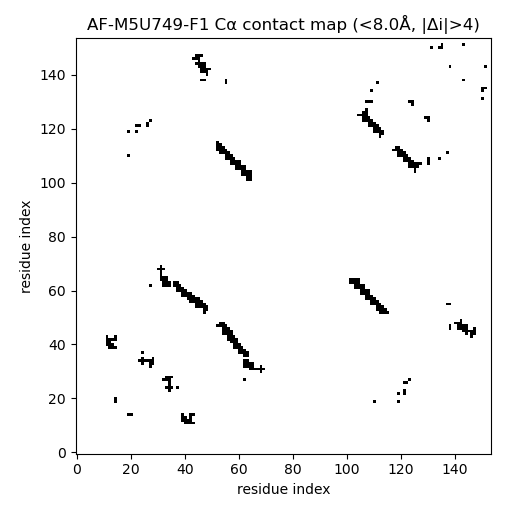 O . SER A 1 69 ? 17.659 -9.120 -7.937 1.00 73.12 69 SER A O 1
ATOM 587 N N . SER A 1 70 ? 17.468 -8.670 -10.128 1.00 59.16 70 SER A N 1
ATOM 588 C CA . SER A 1 70 ? 17.177 -10.048 -10.552 1.00 59.16 70 SER A CA 1
ATOM 589 C C . SER A 1 70 ? 18.397 -10.980 -10.531 1.00 59.16 70 SER A C 1
ATOM 591 O O . SER A 1 70 ? 18.235 -12.190 -10.645 1.00 59.16 70 SER A O 1
ATOM 593 N N . SER A 1 71 ? 19.610 -10.450 -10.353 1.00 57.75 71 SER A N 1
ATOM 594 C CA . SER A 1 71 ? 20.872 -11.207 -10.394 1.00 57.75 71 SER A CA 1
ATOM 595 C C . SER A 1 71 ? 21.369 -11.744 -9.040 1.00 57.75 71 SER A C 1
ATOM 597 O O . SER A 1 71 ? 22.385 -12.429 -9.003 1.00 57.75 71 SER A O 1
ATOM 599 N N . THR A 1 72 ? 20.680 -11.489 -7.922 1.00 51.28 72 THR A N 1
ATOM 600 C CA . THR A 1 72 ? 21.213 -11.778 -6.566 1.00 51.28 72 THR A CA 1
ATOM 601 C C . THR A 1 72 ? 20.743 -13.117 -5.960 1.00 51.28 72 THR A C 1
ATOM 603 O O . THR A 1 72 ? 20.987 -13.384 -4.789 1.00 51.28 72 THR A O 1
ATOM 606 N N . ALA A 1 73 ? 20.088 -13.999 -6.723 1.00 48.66 73 ALA A N 1
ATOM 607 C CA . ALA A 1 73 ? 19.500 -15.245 -6.198 1.00 48.66 73 ALA A CA 1
ATOM 608 C C . ALA A 1 73 ? 20.329 -16.529 -6.433 1.00 48.66 73 ALA A C 1
ATOM 610 O O . ALA A 1 73 ? 19.785 -17.627 -6.344 1.00 48.66 73 ALA A O 1
ATOM 611 N N . GLY A 1 74 ? 21.634 -16.428 -6.704 1.00 47.41 74 GLY A N 1
ATOM 612 C CA . GLY A 1 74 ? 22.484 -17.618 -6.786 1.00 47.41 74 GLY A CA 1
ATOM 613 C C . GLY A 1 74 ? 23.969 -17.319 -6.934 1.00 47.41 74 GLY A C 1
ATOM 614 O O . GLY A 1 74 ? 24.447 -17.135 -8.044 1.00 47.41 74 GLY A O 1
ATOM 615 N N . THR A 1 75 ? 24.708 -17.306 -5.825 1.00 49.53 75 THR A N 1
ATOM 616 C CA . THR A 1 75 ? 26.125 -17.706 -5.769 1.00 49.53 75 THR A CA 1
ATOM 617 C C . THR A 1 75 ? 26.434 -18.047 -4.316 1.00 49.53 75 THR A C 1
ATOM 619 O O . THR A 1 75 ? 26.747 -17.181 -3.499 1.00 49.53 75 THR A O 1
ATOM 622 N N . ASP A 1 76 ? 26.295 -19.328 -3.998 1.00 44.78 76 ASP A N 1
ATOM 623 C CA . ASP A 1 76 ? 26.783 -19.906 -2.758 1.00 44.78 76 ASP A CA 1
ATOM 624 C C . ASP A 1 76 ? 28.317 -20.020 -2.816 1.00 44.78 76 ASP A C 1
ATOM 626 O O . ASP A 1 76 ? 28.881 -20.589 -3.745 1.00 44.78 76 ASP A O 1
ATOM 630 N N . SER A 1 77 ? 28.969 -19.451 -1.803 1.00 56.66 77 SER A N 1
ATOM 631 C CA . SER A 1 77 ? 30.154 -19.952 -1.088 1.00 56.66 77 SER A CA 1
ATOM 632 C C . SER A 1 77 ? 31.179 -20.816 -1.848 1.00 56.66 77 SER A C 1
ATOM 634 O O . SER A 1 77 ? 30.921 -21.997 -2.066 1.00 56.66 77 SER A O 1
ATOM 636 N N . SER A 1 78 ? 32.413 -20.315 -2.051 1.00 50.53 78 SER A N 1
ATOM 637 C CA . SER A 1 78 ? 33.665 -21.061 -1.765 1.00 50.53 78 SER A CA 1
ATOM 638 C C . SER A 1 78 ? 34.961 -20.238 -1.916 1.00 50.53 78 SER A C 1
ATOM 640 O O . SER A 1 78 ? 35.175 -19.549 -2.905 1.00 50.53 78 SER A O 1
ATOM 642 N N . SER A 1 79 ? 35.833 -20.431 -0.917 1.00 44.81 79 SER A N 1
ATOM 643 C CA . SER A 1 79 ? 37.312 -20.427 -0.914 1.00 44.81 79 SER A CA 1
ATOM 644 C C . SER A 1 79 ? 38.139 -19.152 -1.171 1.00 44.81 79 SER A C 1
ATOM 646 O O . SER A 1 79 ? 38.378 -18.731 -2.295 1.00 44.81 79 SER A O 1
ATOM 648 N N . ALA A 1 80 ? 38.688 -18.653 -0.059 1.00 50.94 80 ALA A N 1
ATOM 649 C CA . ALA A 1 80 ? 40.095 -18.329 0.212 1.00 50.94 80 ALA A CA 1
ATOM 650 C C . ALA A 1 80 ? 41.158 -18.413 -0.918 1.00 50.94 80 ALA A C 1
ATOM 652 O O . ALA A 1 80 ? 41.415 -19.484 -1.454 1.00 50.94 80 ALA A O 1
ATOM 653 N N . GLY A 1 81 ? 41.906 -17.304 -1.061 1.00 46.66 81 GLY A N 1
ATOM 654 C CA . GLY A 1 81 ? 43.373 -17.240 -1.207 1.00 46.66 81 GLY A CA 1
ATOM 655 C C . GLY A 1 81 ? 43.996 -17.471 -2.590 1.00 46.66 81 GLY A C 1
ATOM 656 O O . GLY A 1 81 ? 44.075 -18.602 -3.048 1.00 46.66 81 GLY A O 1
ATOM 657 N N . THR A 1 82 ? 44.599 -16.440 -3.194 1.00 45.78 82 THR A N 1
ATOM 658 C CA . THR A 1 82 ? 46.068 -16.212 -3.256 1.00 45.78 82 THR A CA 1
ATOM 659 C C . THR A 1 82 ? 46.424 -15.083 -4.234 1.00 45.78 82 THR A C 1
ATOM 661 O O . THR A 1 82 ? 45.751 -14.875 -5.240 1.00 45.78 82 THR A O 1
ATOM 664 N N . ASP A 1 83 ? 47.488 -14.353 -3.884 1.00 48.78 83 ASP A N 1
ATOM 665 C CA . ASP A 1 83 ? 48.237 -13.398 -4.705 1.00 48.78 83 ASP A CA 1
ATOM 666 C C . ASP A 1 83 ? 48.528 -13.902 -6.126 1.00 48.78 83 ASP A C 1
ATOM 668 O O . ASP A 1 83 ? 49.050 -15.005 -6.291 1.00 48.78 83 ASP A O 1
ATOM 672 N N . ASN A 1 84 ? 48.351 -13.039 -7.135 1.00 53.53 84 ASN A N 1
ATOM 673 C CA . ASN A 1 84 ? 49.279 -13.019 -8.265 1.00 53.53 84 ASN A CA 1
ATOM 674 C C . ASN A 1 84 ? 49.321 -11.652 -8.969 1.00 53.53 84 ASN A C 1
ATOM 676 O O . ASN A 1 84 ? 48.300 -11.104 -9.384 1.00 53.53 84 ASN A O 1
ATOM 680 N N . MET A 1 85 ? 50.537 -11.119 -9.099 1.00 49.31 85 MET A N 1
ATOM 681 C CA . MET A 1 85 ? 50.889 -9.992 -9.961 1.00 49.31 85 MET A CA 1
ATOM 682 C C . MET A 1 85 ? 50.995 -10.449 -11.431 1.00 49.31 85 MET A C 1
ATOM 684 O O . MET A 1 85 ? 51.263 -11.615 -11.698 1.00 49.31 85 MET A O 1
ATOM 688 N N . ILE A 1 86 ? 50.966 -9.462 -12.337 1.00 46.56 86 ILE A N 1
ATOM 689 C CA . ILE A 1 86 ? 51.508 -9.434 -13.717 1.00 46.56 86 ILE A CA 1
ATOM 690 C C . ILE A 1 86 ? 50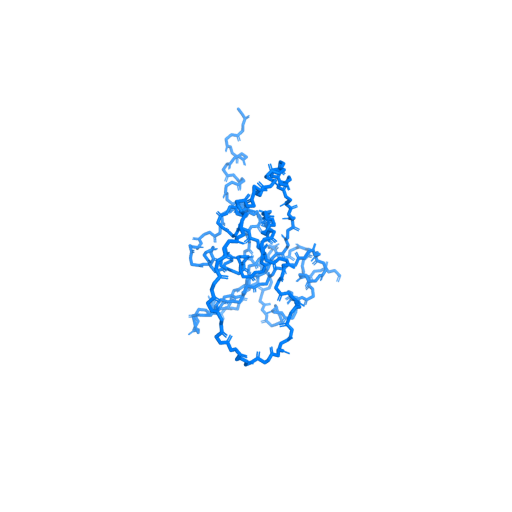.471 -9.436 -14.863 1.00 46.56 86 ILE A C 1
ATOM 692 O O . ILE A 1 86 ? 49.954 -10.461 -15.282 1.00 46.56 86 ILE A O 1
ATOM 696 N N . ALA A 1 87 ? 50.324 -8.215 -15.396 1.00 51.59 87 ALA A N 1
ATOM 697 C CA . ALA A 1 87 ? 50.301 -7.765 -16.795 1.00 51.59 87 ALA A CA 1
ATOM 698 C C . ALA A 1 87 ? 49.227 -8.228 -17.801 1.00 51.59 87 ALA A C 1
ATOM 700 O O . ALA A 1 87 ? 49.039 -9.405 -18.073 1.00 51.59 87 ALA A O 1
ATOM 701 N N . ASN A 1 88 ? 48.729 -7.198 -18.501 1.00 53.28 88 ASN A N 1
ATOM 702 C CA . ASN A 1 88 ? 48.171 -7.185 -19.854 1.00 53.28 88 ASN A CA 1
ATOM 703 C C . ASN A 1 88 ? 46.912 -8.022 -20.096 1.00 53.28 88 ASN A C 1
ATOM 705 O O . ASN A 1 88 ? 46.994 -9.178 -20.489 1.00 53.28 88 ASN A O 1
ATOM 709 N N . ALA A 1 89 ? 45.752 -7.371 -20.030 1.00 49.09 89 ALA A N 1
ATOM 710 C CA . ALA A 1 89 ? 44.592 -7.796 -20.802 1.00 49.09 89 ALA A CA 1
ATOM 711 C C . ALA A 1 89 ? 43.692 -6.587 -21.087 1.00 49.09 89 ALA A C 1
ATOM 713 O O . ALA A 1 89 ? 43.061 -6.035 -20.193 1.00 49.09 89 ALA A O 1
ATOM 714 N N . GLU A 1 90 ? 43.762 -6.146 -22.340 1.00 47.28 90 GLU A N 1
ATOM 715 C CA . GLU A 1 90 ? 42.615 -5.845 -23.195 1.00 47.28 90 GLU A CA 1
ATOM 716 C C . GLU A 1 90 ? 41.537 -4.923 -22.614 1.00 47.28 90 GLU A C 1
ATOM 718 O O . GLU A 1 90 ? 40.715 -5.289 -21.773 1.00 47.28 90 GLU A O 1
ATOM 723 N N . HIS A 1 91 ? 41.520 -3.709 -23.172 1.00 44.75 91 HIS A N 1
ATOM 724 C CA . HIS A 1 91 ? 40.379 -2.807 -23.189 1.00 44.75 91 HIS A CA 1
ATOM 725 C C . HIS A 1 91 ? 39.175 -3.579 -23.744 1.00 44.75 91 HIS A C 1
ATOM 727 O O . HIS A 1 91 ? 38.974 -3.668 -24.951 1.00 44.75 91 HIS A O 1
ATOM 733 N N . SER A 1 92 ? 38.437 -4.225 -22.844 1.00 50.81 92 SER A N 1
ATOM 734 C CA . SER A 1 92 ? 37.179 -4.880 -23.150 1.00 50.81 92 SER A CA 1
ATOM 735 C C . SER A 1 92 ? 36.206 -3.751 -23.442 1.00 50.81 92 SER A C 1
ATOM 737 O O . SER A 1 92 ? 35.669 -3.137 -22.521 1.00 50.81 92 SER A O 1
ATOM 739 N N . GLU A 1 93 ? 36.062 -3.410 -24.720 1.00 50.06 93 GLU A N 1
ATOM 740 C CA . GLU A 1 93 ? 34.939 -2.617 -25.193 1.00 50.06 93 GLU A CA 1
ATOM 741 C C . GLU A 1 93 ? 33.689 -3.384 -24.765 1.00 50.06 93 GLU A C 1
ATOM 743 O O . GLU A 1 93 ? 33.320 -4.399 -25.355 1.00 50.06 93 GLU A O 1
ATOM 748 N N . HIS A 1 94 ? 33.093 -2.967 -23.647 1.00 56.75 94 HIS A N 1
ATOM 749 C CA . HIS A 1 94 ? 31.754 -3.393 -23.307 1.00 56.75 94 HIS A CA 1
ATOM 750 C C . HIS A 1 94 ? 30.882 -2.943 -24.472 1.00 56.75 94 HIS A C 1
ATOM 752 O O . HIS A 1 94 ? 30.634 -1.750 -24.642 1.00 56.75 94 HIS A O 1
ATOM 758 N N . ASP A 1 95 ? 30.502 -3.918 -25.294 1.00 56.03 95 ASP A N 1
ATOM 759 C CA . ASP A 1 95 ? 29.460 -3.839 -26.303 1.00 56.03 95 ASP A CA 1
ATOM 760 C C . ASP A 1 95 ? 28.186 -3.368 -25.592 1.00 56.03 95 ASP A C 1
ATOM 762 O O . ASP A 1 95 ? 27.384 -4.154 -25.083 1.00 56.03 95 ASP A O 1
ATOM 766 N N . HIS A 1 96 ? 28.067 -2.048 -25.433 1.00 57.84 96 HIS A N 1
ATOM 767 C CA . HIS A 1 96 ? 26.876 -1.375 -24.950 1.00 57.84 96 HIS A CA 1
ATOM 768 C C . HIS A 1 96 ? 25.858 -1.445 -26.083 1.00 57.84 96 HIS A C 1
ATOM 770 O O . HIS A 1 96 ? 25.568 -0.460 -26.766 1.00 57.84 96 HIS A O 1
ATOM 776 N N . GLY A 1 97 ? 25.320 -2.651 -26.275 1.00 67.62 97 GLY A N 1
ATOM 777 C CA . GLY A 1 97 ? 24.057 -2.847 -26.956 1.00 67.62 97 GLY A CA 1
ATOM 778 C C . GLY A 1 97 ? 22.999 -1.904 -26.368 1.00 67.62 97 GLY A C 1
ATOM 779 O O . GLY A 1 97 ? 23.163 -1.394 -25.255 1.00 67.62 97 GLY A O 1
ATOM 780 N N . PRO A 1 98 ? 21.924 -1.623 -27.118 1.00 75.94 98 PRO A N 1
ATOM 781 C CA . PRO A 1 98 ? 20.905 -0.678 -26.683 1.00 75.94 98 PRO A CA 1
ATOM 782 C C . PRO A 1 98 ? 20.396 -1.044 -25.287 1.00 75.94 98 PRO A C 1
ATOM 784 O O . PRO A 1 98 ? 20.149 -2.220 -25.007 1.00 75.94 98 PRO A O 1
ATOM 787 N N . ASP A 1 99 ? 20.240 -0.029 -24.430 1.00 71.88 99 ASP A N 1
ATOM 788 C CA . ASP A 1 99 ? 19.673 -0.212 -23.097 1.00 71.88 99 ASP A CA 1
ATOM 789 C C . ASP A 1 99 ? 18.367 -1.018 -23.202 1.00 71.88 99 ASP A C 1
ATOM 791 O O . ASP A 1 99 ? 17.517 -0.700 -24.045 1.00 71.88 99 ASP A O 1
ATOM 795 N N . PRO A 1 100 ? 18.179 -2.057 -22.368 1.00 75.88 100 PRO A N 1
ATOM 796 C CA . PRO A 1 100 ? 16.964 -2.854 -22.405 1.00 75.88 100 PRO A CA 1
ATOM 797 C C . PRO A 1 100 ? 15.741 -1.970 -22.142 1.00 75.88 100 PRO A C 1
ATOM 799 O O . PRO A 1 100 ? 15.773 -1.056 -21.307 1.00 75.88 100 PRO A O 1
ATOM 802 N N . GLU A 1 101 ? 14.647 -2.254 -22.852 1.00 83.38 101 GLU A N 1
ATOM 803 C CA . GLU A 1 101 ? 13.399 -1.510 -22.703 1.00 83.38 101 GLU A CA 1
ATOM 804 C C . GLU A 1 101 ? 12.909 -1.568 -21.248 1.00 83.38 101 GLU A C 1
ATOM 806 O O . GLU A 1 101 ? 12.987 -2.593 -20.567 1.00 83.38 101 GLU A O 1
ATOM 811 N N . ALA A 1 102 ? 12.437 -0.431 -20.737 1.00 88.62 102 ALA A N 1
ATOM 812 C CA . ALA A 1 102 ? 11.999 -0.332 -19.355 1.00 88.62 102 ALA A CA 1
ATOM 813 C C . ALA A 1 102 ? 10.721 -1.153 -19.124 1.00 88.62 102 ALA A C 1
ATOM 815 O O . ALA A 1 102 ? 9.646 -0.792 -19.599 1.00 88.62 102 ALA A O 1
ATOM 816 N N . GLU A 1 103 ? 10.827 -2.206 -18.318 1.00 93.94 103 GLU A N 1
ATOM 817 C CA . GLU A 1 103 ? 9.686 -3.019 -17.903 1.00 93.94 103 GLU A CA 1
ATOM 818 C C . GLU A 1 103 ? 8.961 -2.403 -16.694 1.00 93.94 103 GLU A C 1
ATOM 820 O O . GLU A 1 103 ? 9.583 -1.926 -15.735 1.00 93.94 103 GLU A O 1
ATOM 825 N N . TYR A 1 104 ? 7.626 -2.419 -16.730 1.00 94.88 104 TYR A N 1
ATOM 826 C CA . TYR A 1 104 ? 6.761 -1.890 -15.675 1.00 94.88 104 TYR A CA 1
ATOM 827 C C . TYR A 1 104 ? 5.786 -2.956 -15.188 1.00 94.88 104 TYR A C 1
ATOM 829 O O . TYR A 1 104 ? 5.059 -3.550 -15.980 1.00 94.88 104 TYR A O 1
ATOM 837 N N . HIS A 1 105 ? 5.694 -3.122 -13.870 1.00 95.88 105 HIS A N 1
ATOM 838 C CA . HIS A 1 105 ? 4.704 -3.988 -13.239 1.00 95.88 105 HIS A CA 1
ATOM 839 C C . HIS A 1 105 ? 3.626 -3.170 -12.538 1.00 95.88 105 HIS A C 1
ATOM 841 O O . HIS A 1 105 ? 3.915 -2.191 -11.842 1.00 95.88 105 HIS A O 1
ATOM 847 N N . ARG A 1 106 ? 2.377 -3.624 -12.676 1.00 96.62 106 ARG A N 1
ATOM 848 C CA . ARG A 1 106 ? 1.272 -3.205 -11.816 1.00 96.62 106 ARG A CA 1
ATOM 849 C C . ARG A 1 106 ? 1.220 -4.132 -10.609 1.00 96.62 106 ARG A C 1
ATOM 851 O O . ARG A 1 106 ? 1.136 -5.346 -10.764 1.00 96.62 106 ARG A O 1
ATOM 858 N N . LEU A 1 107 ? 1.273 -3.550 -9.421 1.00 97.00 107 LEU A N 1
ATOM 859 C CA . LEU A 1 107 ? 1.311 -4.263 -8.152 1.00 97.00 107 LEU A CA 1
ATOM 860 C C . LEU A 1 107 ? 0.161 -3.813 -7.252 1.00 97.00 107 LEU A C 1
ATOM 862 O O . LEU A 1 107 ? -0.290 -2.665 -7.288 1.00 97.00 107 LEU A O 1
ATOM 866 N N . TYR A 1 108 ? -0.269 -4.729 -6.396 1.00 96.50 108 TYR A N 1
ATOM 867 C CA . TYR A 1 108 ? -1.333 -4.547 -5.423 1.00 96.50 108 TYR A CA 1
ATOM 868 C C . TYR A 1 108 ? -0.732 -4.523 -4.024 1.00 96.50 108 TYR A C 1
ATOM 870 O O . TYR A 1 108 ? -0.036 -5.455 -3.632 1.00 96.50 108 TYR A O 1
ATOM 878 N N . GLY A 1 109 ? -0.995 -3.469 -3.260 1.00 96.00 109 GLY A N 1
ATOM 879 C CA . GLY A 1 109 ? -0.346 -3.242 -1.977 1.00 96.00 109 GLY A CA 1
ATOM 880 C C . GLY A 1 109 ? -1.290 -3.171 -0.783 1.00 96.00 109 GLY A C 1
ATOM 881 O O . GLY A 1 109 ? -2.454 -2.774 -0.910 1.00 96.00 109 GLY A O 1
ATOM 882 N N . LEU A 1 110 ? -0.754 -3.528 0.384 1.00 96.88 110 LEU A N 1
ATOM 883 C CA . LEU A 1 110 ? -1.338 -3.273 1.699 1.00 96.88 110 LEU A CA 1
ATOM 884 C C . LEU A 1 110 ? -0.295 -2.658 2.626 1.00 96.88 110 LEU A C 1
ATOM 886 O O . LEU A 1 110 ? 0.862 -3.083 2.644 1.00 96.88 110 LEU A O 1
ATOM 890 N N . VAL A 1 111 ? -0.740 -1.702 3.433 1.00 96.50 111 VAL A N 1
ATOM 891 C CA . VAL A 1 111 ? 0.022 -1.169 4.563 1.00 96.50 111 VAL A CA 1
ATOM 892 C C . VAL A 1 111 ? -0.779 -1.384 5.831 1.00 96.50 111 VAL A C 1
ATOM 894 O O . VAL A 1 111 ? -1.969 -1.077 5.862 1.00 96.50 111 VAL A O 1
ATOM 897 N N . ARG A 1 112 ? -0.134 -1.899 6.875 1.00 96.44 112 ARG A N 1
ATOM 898 C CA . ARG A 1 112 ? -0.668 -1.939 8.237 1.00 96.44 112 ARG A CA 1
ATOM 899 C C . ARG A 1 112 ? 0.175 -1.027 9.112 1.00 96.44 112 ARG A C 1
ATOM 901 O O . ARG A 1 112 ? 1.339 -1.333 9.356 1.00 96.44 112 ARG A O 1
ATOM 908 N N . GLU A 1 113 ? -0.434 0.051 9.579 1.00 95.06 113 GLU A N 1
ATOM 909 C CA . GLU A 1 113 ? 0.173 1.026 10.481 1.00 95.06 113 GLU A CA 1
ATOM 910 C C . GLU A 1 113 ? -0.297 0.777 11.910 1.00 95.06 113 GLU A C 1
ATOM 912 O O . GLU A 1 113 ? -1.500 0.754 12.173 1.00 95.06 113 GLU A O 1
ATOM 917 N N . ASP A 1 114 ? 0.652 0.605 12.829 1.00 94.31 114 ASP A N 1
ATOM 918 C CA . ASP A 1 114 ? 0.425 0.620 14.273 1.00 94.31 114 ASP A CA 1
ATOM 919 C C . ASP A 1 114 ? 1.134 1.834 14.886 1.00 94.31 114 ASP A C 1
ATOM 921 O O . ASP A 1 114 ? 2.340 1.813 15.161 1.00 94.31 114 ASP A O 1
ATOM 925 N N . HIS A 1 115 ? 0.365 2.894 15.137 1.00 89.75 115 HIS A N 1
ATOM 926 C CA . HIS A 1 115 ? 0.876 4.145 15.697 1.00 89.75 115 HIS A CA 1
ATOM 927 C C . HIS A 1 115 ? 1.349 4.013 17.149 1.00 89.75 115 HIS A C 1
ATOM 929 O O . HIS A 1 115 ? 2.144 4.832 17.601 1.00 89.75 115 HIS A O 1
ATOM 935 N N . ARG A 1 116 ? 0.901 2.999 17.906 1.00 90.00 116 ARG A N 1
ATOM 936 C CA . ARG A 1 116 ? 1.393 2.810 19.284 1.00 90.00 116 ARG A CA 1
ATOM 937 C C . ARG A 1 116 ? 2.829 2.318 19.298 1.00 90.00 116 ARG A C 1
ATOM 939 O O . ARG A 1 116 ? 3.572 2.616 20.226 1.00 90.00 116 ARG A O 1
ATOM 946 N N . GLN A 1 117 ? 3.176 1.504 18.306 1.00 91.62 117 GLN A N 1
ATOM 947 C CA . GLN A 1 117 ? 4.492 0.887 18.188 1.00 91.62 117 GLN A CA 1
ATOM 948 C C . GLN A 1 117 ? 5.391 1.620 17.189 1.00 91.62 117 GLN A C 1
ATOM 950 O O . GLN A 1 117 ? 6.551 1.240 17.052 1.00 91.62 117 GLN A O 1
ATOM 955 N N . ASN A 1 118 ? 4.864 2.638 16.499 1.00 89.19 118 ASN A N 1
ATOM 956 C CA . ASN A 1 118 ? 5.501 3.300 15.363 1.00 89.19 118 ASN A CA 1
ATOM 957 C C . ASN A 1 118 ? 5.994 2.286 14.314 1.00 89.19 118 ASN A C 1
ATOM 959 O O . ASN A 1 118 ? 7.155 2.294 13.901 1.00 89.19 118 ASN A O 1
ATOM 963 N N . ARG A 1 119 ? 5.124 1.327 13.967 1.00 91.88 119 ARG A N 1
ATOM 964 C CA . ARG A 1 119 ? 5.444 0.215 13.064 1.00 91.88 119 ARG A CA 1
ATOM 965 C C . ARG A 1 119 ? 4.553 0.245 11.832 1.00 91.88 119 ARG A C 1
ATOM 967 O O . ARG A 1 119 ? 3.346 0.045 11.942 1.00 91.88 119 ARG A O 1
ATOM 974 N N . SER A 1 120 ? 5.203 0.351 10.679 1.00 93.69 120 SER A N 1
ATOM 975 C CA . SER A 1 120 ? 4.604 0.205 9.356 1.00 93.69 120 SER A CA 1
ATOM 976 C C . SER A 1 120 ? 4.968 -1.160 8.776 1.00 93.69 120 SER A C 1
ATOM 978 O O . SER A 1 120 ? 6.147 -1.516 8.693 1.00 93.69 120 SER A O 1
ATOM 980 N N . ASN A 1 121 ? 3.972 -1.954 8.388 1.00 95.94 121 ASN A N 1
ATOM 981 C CA . ASN A 1 121 ? 4.189 -3.192 7.645 1.00 95.94 121 ASN A CA 1
ATOM 982 C C . ASN A 1 121 ? 3.636 -3.041 6.232 1.00 95.94 121 ASN A C 1
ATOM 984 O O . ASN A 1 121 ? 2.423 -2.963 6.047 1.00 95.94 121 ASN A O 1
ATOM 988 N N . VAL A 1 122 ? 4.533 -3.026 5.248 1.00 96.75 122 VAL A N 1
ATOM 989 C CA . VAL A 1 122 ? 4.184 -2.943 3.829 1.00 96.75 122 VAL A CA 1
ATOM 990 C C . VAL A 1 122 ? 4.322 -4.317 3.180 1.00 96.75 122 VAL A C 1
ATOM 992 O O . VAL A 1 122 ? 5.288 -5.052 3.425 1.00 96.75 122 VAL A O 1
ATOM 995 N N . ARG A 1 123 ? 3.347 -4.659 2.336 1.00 97.19 123 ARG A N 1
ATOM 996 C CA . ARG A 1 123 ? 3.381 -5.822 1.447 1.00 97.19 123 ARG A CA 1
ATOM 997 C C . ARG A 1 123 ? 2.860 -5.446 0.068 1.00 97.19 123 ARG A C 1
ATOM 999 O O . ARG A 1 123 ? 1.873 -4.720 -0.041 1.00 97.19 123 ARG A O 1
ATOM 1006 N N . VAL A 1 124 ? 3.520 -5.956 -0.967 1.00 96.62 124 VAL A N 1
ATOM 1007 C CA . VAL A 1 124 ? 3.144 -5.782 -2.375 1.00 96.62 124 VAL A CA 1
ATOM 1008 C C . VAL A 1 124 ? 3.030 -7.140 -3.058 1.00 96.62 124 VAL A C 1
ATOM 1010 O O . VAL A 1 124 ? 3.783 -8.060 -2.753 1.00 96.62 124 VAL A O 1
ATOM 1013 N N . PHE A 1 125 ? 2.076 -7.256 -3.974 1.00 96.31 125 PHE A N 1
ATOM 1014 C CA . PHE A 1 125 ? 1.703 -8.497 -4.640 1.00 96.31 125 PHE A CA 1
ATOM 1015 C C . PHE A 1 125 ? 1.516 -8.263 -6.134 1.00 96.31 125 PHE A C 1
ATOM 1017 O O . PHE A 1 125 ? 1.107 -7.181 -6.551 1.00 96.31 125 PHE A O 1
ATOM 1024 N N . GLN A 1 126 ? 1.750 -9.296 -6.938 1.00 94.31 126 GLN A N 1
ATOM 1025 C CA . GLN A 1 126 ? 1.438 -9.265 -8.372 1.00 94.31 126 GLN A CA 1
ATOM 1026 C C . GLN A 1 126 ? -0.042 -9.561 -8.650 1.00 94.31 126 GLN A C 1
ATOM 1028 O O . GLN A 1 126 ? -0.559 -9.181 -9.694 1.00 94.31 126 GLN A O 1
ATOM 1033 N N . SER A 1 127 ? -0.737 -10.220 -7.715 1.00 94.75 127 SER A N 1
ATOM 1034 C CA . SER A 1 127 ? -2.147 -10.585 -7.862 1.00 94.75 127 SER A CA 1
ATOM 1035 C C . SER A 1 127 ? -3.017 -9.993 -6.759 1.00 94.75 127 SER A C 1
ATOM 1037 O O . SER A 1 127 ? -2.611 -9.857 -5.602 1.00 94.75 127 SER A O 1
ATOM 1039 N N . GLU A 1 128 ? -4.257 -9.669 -7.119 1.00 92.56 128 GLU A N 1
ATOM 1040 C CA . GLU A 1 128 ? -5.247 -9.146 -6.181 1.00 92.56 128 GLU A CA 1
ATOM 1041 C C . GLU A 1 128 ? -5.685 -10.193 -5.144 1.00 92.56 128 GLU A C 1
ATOM 1043 O O . GLU A 1 128 ? -5.918 -9.846 -3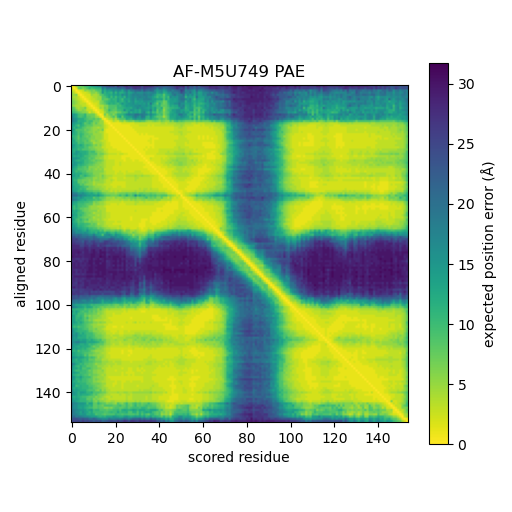.987 1.00 92.56 128 GLU A O 1
ATOM 1048 N N . SER A 1 129 ? -5.729 -11.477 -5.510 1.00 93.00 129 SER A N 1
ATOM 1049 C CA . SER A 1 129 ? -6.117 -12.568 -4.605 1.00 93.00 129 SER A CA 1
ATOM 1050 C C . SER A 1 129 ? -5.157 -12.724 -3.421 1.00 93.00 129 SER A C 1
ATOM 1052 O O . SER A 1 129 ? -5.604 -12.902 -2.292 1.00 93.00 129 SER A O 1
ATOM 1054 N N . GLN A 1 130 ? -3.845 -12.575 -3.642 1.00 94.69 130 GLN A N 1
ATOM 1055 C CA . GLN A 1 130 ? -2.855 -12.595 -2.554 1.00 94.69 130 GLN A CA 1
ATOM 1056 C C . GLN A 1 130 ? -3.046 -11.411 -1.597 1.00 94.69 130 GLN A C 1
ATOM 1058 O O . GLN A 1 130 ? -2.964 -11.559 -0.376 1.00 94.69 130 GLN A O 1
ATOM 1063 N N . ARG A 1 131 ? -3.353 -10.229 -2.150 1.00 95.81 131 ARG A N 1
ATOM 1064 C CA . ARG A 1 131 ? -3.701 -9.049 -1.353 1.00 95.81 131 ARG A CA 1
ATOM 1065 C C . ARG A 1 131 ? -4.948 -9.315 -0.507 1.00 95.81 131 ARG A C 1
ATOM 1067 O O . ARG A 1 131 ? -4.959 -8.971 0.671 1.00 95.81 131 ARG A O 1
ATOM 1074 N N . LEU A 1 132 ? -5.980 -9.914 -1.096 1.00 94.81 132 LEU A N 1
ATOM 1075 C CA . LEU A 1 132 ? -7.237 -10.237 -0.421 1.00 94.81 132 LEU A CA 1
ATOM 1076 C C . LEU A 1 132 ? -7.017 -11.166 0.780 1.00 94.81 132 LEU A C 1
ATOM 1078 O O . LEU A 1 132 ? -7.484 -10.864 1.877 1.00 94.81 132 LEU A O 1
ATOM 1082 N N . GLU A 1 133 ? -6.266 -12.249 0.595 1.00 95.00 133 GLU A N 1
ATOM 1083 C CA . GLU A 1 133 ? -5.972 -13.211 1.662 1.00 95.00 133 GLU A CA 1
ATOM 1084 C C . GLU A 1 133 ? -5.243 -12.546 2.841 1.00 95.00 133 GLU A C 1
ATOM 1086 O O . GLU A 1 133 ? -5.615 -12.719 4.007 1.00 95.00 133 GLU A O 1
ATOM 1091 N N . LEU A 1 134 ? -4.229 -11.719 2.555 1.00 96.38 134 LEU A N 1
ATOM 1092 C CA . LEU A 1 134 ? -3.530 -10.990 3.611 1.00 96.38 134 LEU A CA 1
ATOM 1093 C C . LEU A 1 134 ? -4.438 -9.958 4.288 1.00 96.38 134 LEU A C 1
ATOM 1095 O O . LEU A 1 134 ? -4.375 -9.804 5.508 1.00 96.38 134 LEU A O 1
ATOM 1099 N N . PHE A 1 135 ? -5.281 -9.264 3.520 1.00 96.44 135 PHE A N 1
ATOM 1100 C CA . PHE A 1 135 ? -6.235 -8.310 4.072 1.00 96.44 135 PHE A CA 1
ATOM 1101 C C . PHE A 1 135 ? -7.164 -8.986 5.078 1.00 96.44 135 PHE A C 1
ATOM 1103 O O . PHE A 1 135 ? -7.283 -8.485 6.192 1.00 96.44 135 PHE A O 1
ATOM 1110 N N . GLN A 1 136 ? -7.760 -10.131 4.733 1.00 95.31 136 GLN A N 1
ATOM 1111 C CA . GLN A 1 136 ? -8.649 -10.870 5.637 1.00 95.31 136 GLN A CA 1
ATOM 1112 C C . GLN A 1 136 ? -7.956 -11.155 6.972 1.00 95.31 136 GLN A C 1
ATOM 1114 O O . GLN A 1 136 ? -8.480 -10.806 8.026 1.00 95.31 136 GLN A O 1
ATOM 1119 N N . ARG A 1 137 ? -6.717 -11.658 6.923 1.00 95.81 137 ARG A N 1
ATOM 1120 C CA . ARG A 1 137 ? -5.908 -11.928 8.121 1.00 95.81 137 ARG A CA 1
ATOM 1121 C C . ARG A 1 137 ? -5.572 -10.676 8.927 1.00 95.81 137 ARG A C 1
ATOM 1123 O O . ARG A 1 137 ? -5.594 -10.711 10.150 1.00 95.81 137 ARG A O 1
ATOM 1130 N N . TRP A 1 138 ? -5.195 -9.582 8.269 1.00 96.38 138 TRP A N 1
ATOM 1131 C CA . TRP A 1 138 ? -4.822 -8.343 8.959 1.00 96.38 138 TRP A CA 1
ATOM 1132 C C . TRP A 1 138 ? -6.024 -7.589 9.523 1.00 96.38 138 TRP A C 1
ATOM 1134 O O . TRP A 1 138 ? -5.878 -6.891 10.524 1.00 96.38 138 TRP A O 1
ATOM 1144 N N . SER A 1 139 ? -7.175 -7.707 8.863 1.00 95.56 139 SER A N 1
ATOM 1145 C CA . SER A 1 139 ? -8.425 -7.033 9.212 1.00 95.56 139 SER A CA 1
ATOM 1146 C C . SER A 1 139 ? -9.254 -7.777 10.261 1.00 95.56 139 SER A C 1
ATOM 1148 O O . SER A 1 139 ? -10.277 -7.248 10.692 1.00 95.56 139 SER A O 1
ATOM 1150 N N . ASP A 1 140 ? -8.814 -8.958 10.702 1.00 94.62 140 ASP A N 1
ATOM 1151 C CA . ASP A 1 140 ? -9.508 -9.727 11.731 1.00 94.62 140 ASP A CA 1
ATOM 1152 C C . ASP A 1 140 ? -9.655 -8.918 13.031 1.00 94.62 140 ASP A C 1
ATOM 1154 O O . ASP A 1 140 ? -8.689 -8.380 13.578 1.00 94.62 140 ASP A O 1
ATOM 1158 N N . GLY A 1 141 ? -10.897 -8.775 13.496 1.00 92.44 141 GLY A N 1
ATOM 1159 C CA . GLY A 1 141 ? -11.253 -7.935 14.642 1.00 92.44 141 GLY A CA 1
ATOM 1160 C C . GLY A 1 141 ? -11.202 -6.414 14.405 1.00 92.44 14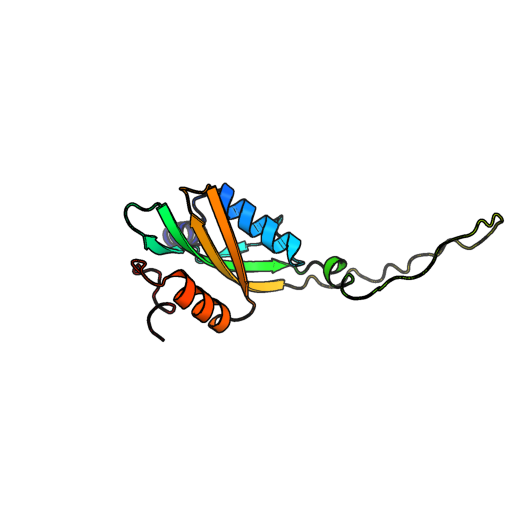1 GLY A C 1
ATOM 1161 O O . GLY A 1 141 ? -11.400 -5.652 15.356 1.00 92.44 141 GLY A O 1
ATOM 1162 N N . LEU A 1 142 ? -10.956 -5.937 13.178 1.00 95.06 142 LEU A N 1
ATOM 1163 C CA . LEU A 1 142 ? -10.984 -4.512 12.824 1.00 95.06 142 LEU A CA 1
ATOM 1164 C C . LEU A 1 142 ? -12.327 -4.103 12.206 1.00 95.06 142 LEU A C 1
ATOM 1166 O O . LEU A 1 142 ? -13.060 -4.896 11.618 1.00 95.06 142 LEU A O 1
ATOM 1170 N N . ILE A 1 143 ? -12.626 -2.804 12.271 1.00 93.75 143 ILE A N 1
ATOM 1171 C CA . ILE A 1 143 ? -13.772 -2.223 11.573 1.00 93.75 143 ILE A CA 1
ATOM 1172 C C . ILE A 1 143 ? -13.386 -2.002 10.112 1.00 93.75 143 ILE A C 1
ATOM 1174 O O . ILE A 1 143 ? -12.582 -1.118 9.806 1.00 93.75 143 ILE A O 1
ATOM 1178 N N . CYS A 1 144 ? -13.989 -2.772 9.208 1.00 94.81 144 CYS A N 1
ATOM 1179 C CA . CYS A 1 144 ? -13.850 -2.570 7.770 1.00 94.81 144 CYS A CA 1
ATOM 1180 C C . CYS A 1 144 ? -14.666 -1.355 7.308 1.00 94.81 144 CYS A C 1
ATOM 1182 O O . CYS A 1 144 ? -15.859 -1.226 7.586 1.00 94.81 144 CYS A O 1
ATOM 1184 N N . LEU A 1 145 ? -14.018 -0.447 6.585 1.00 91.81 145 LEU A N 1
ATOM 1185 C CA . LEU A 1 145 ? -14.622 0.772 6.059 1.00 91.81 145 LEU A CA 1
ATOM 1186 C C . LEU A 1 145 ? -15.204 0.539 4.663 1.00 91.81 145 LEU A C 1
ATOM 1188 O O . LEU A 1 145 ? -14.890 -0.433 3.981 1.00 91.81 145 LEU A O 1
ATOM 1192 N N . ARG A 1 146 ? -15.990 1.501 4.164 1.00 85.56 146 ARG A N 1
ATOM 1193 C CA . ARG A 1 146 ? -16.552 1.463 2.798 1.00 85.56 146 ARG A CA 1
ATOM 1194 C C . ARG A 1 146 ? -15.484 1.269 1.711 1.00 85.56 146 ARG A C 1
ATOM 1196 O O . ARG A 1 146 ? -15.785 0.709 0.658 1.00 85.56 146 ARG A O 1
ATOM 1203 N N . GLY A 1 147 ? -14.256 1.726 1.957 1.00 79.94 147 GLY A N 1
ATOM 1204 C CA . GLY A 1 147 ? -13.115 1.520 1.066 1.00 79.94 147 GLY A CA 1
ATOM 1205 C C . GLY A 1 147 ? -12.725 0.050 0.884 1.00 79.94 147 GLY A C 1
ATOM 1206 O O . GLY A 1 147 ? -12.126 -0.272 -0.131 1.00 79.94 147 GLY A O 1
ATOM 1207 N N . ALA A 1 148 ? -13.101 -0.849 1.800 1.00 81.44 148 ALA A N 1
ATOM 1208 C CA . ALA A 1 148 ? -12.812 -2.283 1.730 1.00 81.44 148 ALA A CA 1
ATOM 1209 C C . ALA A 1 148 ? -13.727 -3.063 0.769 1.00 81.44 148 ALA A C 1
ATOM 1211 O O . ALA A 1 148 ? -13.676 -4.291 0.724 1.00 81.44 148 ALA A O 1
ATOM 1212 N N . LYS A 1 149 ? -14.585 -2.392 -0.015 1.00 77.69 149 LYS A N 1
ATOM 1213 C CA . LYS A 1 149 ? -15.355 -3.065 -1.074 1.00 77.69 149 LYS A CA 1
ATOM 1214 C C . LYS A 1 149 ? -14.398 -3.757 -2.056 1.00 77.69 149 LYS A C 1
ATOM 1216 O O . LYS A 1 149 ? -13.453 -3.123 -2.530 1.00 77.69 149 LYS A O 1
ATOM 1221 N N . GLY A 1 150 ? -14.652 -5.041 -2.321 1.00 78.38 150 GLY A N 1
ATOM 1222 C CA . GLY A 1 150 ? -13.765 -5.937 -3.080 1.00 78.38 150 GLY A CA 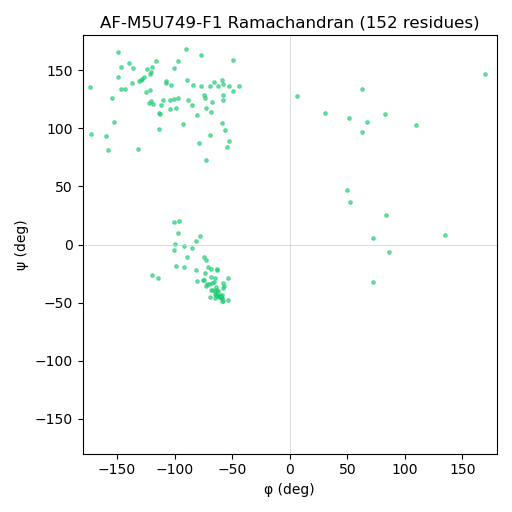1
ATOM 1223 C C . GLY A 1 150 ? -12.675 -6.623 -2.242 1.00 78.38 150 GLY A C 1
ATOM 1224 O O . GLY A 1 150 ? -11.985 -7.486 -2.758 1.00 78.38 150 GLY A O 1
ATOM 1225 N N . LEU A 1 151 ? -12.530 -6.258 -0.961 1.00 77.69 151 LEU A N 1
ATOM 1226 C CA . LEU A 1 151 ? -11.609 -6.892 -0.008 1.00 77.69 151 LEU A CA 1
ATOM 1227 C C . LEU A 1 151 ? -12.330 -7.619 1.144 1.00 77.69 151 LEU A C 1
ATOM 1229 O O . LEU A 1 151 ? -11.804 -8.576 1.694 1.00 77.69 151 LEU A O 1
ATOM 1233 N N . ALA A 1 152 ? -13.525 -7.160 1.529 1.00 70.44 152 ALA A N 1
ATOM 1234 C CA . ALA A 1 152 ? -14.271 -7.710 2.669 1.00 70.44 152 ALA A CA 1
ATOM 1235 C C . ALA A 1 152 ? -15.384 -8.714 2.293 1.00 70.44 152 ALA A C 1
ATOM 1237 O O . ALA A 1 152 ? -15.808 -9.475 3.151 1.00 70.44 152 ALA A O 1
ATOM 1238 N N . ASN A 1 153 ? -15.849 -8.725 1.034 1.00 56.38 153 ASN A N 1
ATOM 1239 C CA . ASN A 1 153 ? -16.948 -9.580 0.559 1.00 56.38 153 ASN A CA 1
ATOM 1240 C C . ASN A 1 153 ? -16.555 -10.277 -0.754 1.00 56.38 153 ASN A C 1
ATOM 1242 O O . ASN A 1 153 ? -16.899 -9.790 -1.836 1.00 56.38 153 ASN A O 1
ATOM 1246 N N . SER A 1 154 ? -15.827 -11.383 -0.668 1.00 46.62 154 SER A N 1
ATOM 1247 C CA . SER A 1 154 ? -15.619 -12.323 -1.777 1.00 46.62 154 SER A CA 1
ATOM 1248 C C . SER A 1 154 ? -16.034 -13.708 -1.325 1.00 46.62 154 SER A C 1
ATOM 1250 O O . SER A 1 154 ? -15.741 -14.022 -0.151 1.00 46.62 154 SER A O 1
#

Foldseek 3Di:
DPVVVVVVFCVQQDLVDPVLLVVQLVVCVVVFWNSVPKGKGRWDFFWADPPGQKTKIKIKIKTWGHPVVVPPPDDDDDDDDDDDDDDDDDPPPPPCDDDDDTDIAIKIKMWIGGNVVRDIDIDIGSDPVVVLVVLCVSRVVIGTDPSCVVNPDD